Protein AF-A0A496R1T0-F1 (afdb_monomer)

Foldseek 3Di:
DPPDDDPVVCVPDDDQDDPSDDLVNLLVVLLVQLCVQQDDDPPGDHDDLVVSVVCCQAPVVVRDGVCRSSNDPSSVVCVVCSVVVNVVSVVPDDD

Mean predicted aligned error: 6.11 Å

Structure (mmCIF, N/CA/C/O backbone):
data_AF-A0A496R1T0-F1
#
_entry.id   AF-A0A496R1T0-F1
#
loop_
_atom_site.group_PDB
_atom_site.id
_atom_site.type_symbol
_atom_site.label_atom_id
_atom_site.label_alt_id
_atom_site.label_comp_id
_atom_site.label_asym_id
_atom_site.label_entity_id
_atom_site.label_seq_id
_atom_site.pdbx_PDB_ins_code
_atom_site.Cartn_x
_atom_site.Cartn_y
_atom_site.Cartn_z
_atom_site.occupancy
_atom_site.B_iso_or_equiv
_atom_site.auth_seq_id
_atom_site.auth_comp_id
_atom_site.auth_asym_id
_atom_site.auth_atom_id
_atom_site.pdbx_PDB_model_num
ATOM 1 N N . MET A 1 1 ? 9.129 -22.049 -17.744 1.00 48.41 1 MET A N 1
ATOM 2 C CA . MET A 1 1 ? 9.728 -22.763 -16.593 1.00 48.41 1 MET A CA 1
ATOM 3 C C . MET A 1 1 ? 11.148 -22.242 -16.414 1.00 48.41 1 MET A C 1
ATOM 5 O O . MET A 1 1 ? 11.964 -22.461 -17.303 1.00 48.41 1 MET A O 1
ATOM 9 N N . ILE A 1 2 ? 11.433 -21.485 -15.351 1.00 57.16 2 ILE A N 1
ATOM 10 C CA . ILE A 1 2 ? 12.791 -20.988 -15.085 1.00 57.16 2 ILE A CA 1
ATOM 11 C C . ILE A 1 2 ? 13.642 -22.202 -14.701 1.00 57.16 2 ILE A C 1
ATOM 13 O O . ILE A 1 2 ? 13.462 -22.779 -13.631 1.00 57.16 2 ILE A O 1
ATOM 17 N N . ARG A 1 3 ? 14.525 -22.648 -15.599 1.00 59.62 3 ARG A N 1
ATOM 18 C CA . ARG A 1 3 ? 15.502 -23.701 -15.299 1.00 59.62 3 ARG A CA 1
ATOM 19 C C . ARG A 1 3 ? 16.644 -23.073 -14.511 1.00 59.62 3 ARG A C 1
ATOM 21 O O . ARG A 1 3 ? 17.698 -22.815 -15.070 1.00 59.62 3 ARG A O 1
ATOM 28 N N . SER A 1 4 ? 16.418 -22.796 -13.233 1.00 63.50 4 SER A N 1
ATOM 29 C CA . SER A 1 4 ? 17.517 -22.423 -12.354 1.00 63.50 4 SER A CA 1
ATOM 30 C C . SER A 1 4 ? 18.300 -23.679 -11.991 1.00 63.50 4 SER A C 1
ATOM 32 O O . SER A 1 4 ? 17.750 -24.590 -11.367 1.00 63.50 4 SER A O 1
ATOM 34 N N . ARG A 1 5 ? 19.557 -23.757 -12.431 1.00 66.75 5 ARG A N 1
ATOM 35 C CA . ARG A 1 5 ? 20.452 -24.854 -12.040 1.00 66.75 5 ARG A CA 1
ATOM 36 C C . ARG A 1 5 ? 21.803 -24.372 -11.514 1.00 66.75 5 ARG A C 1
ATOM 38 O O . ARG A 1 5 ? 22.429 -25.162 -10.820 1.00 66.75 5 ARG A O 1
ATOM 45 N N . ASN A 1 6 ? 22.208 -23.113 -11.733 1.00 78.69 6 ASN A N 1
ATOM 46 C CA . ASN A 1 6 ? 23.500 -22.598 -11.264 1.00 78.69 6 ASN A CA 1
ATOM 47 C C . ASN A 1 6 ? 23.413 -21.203 -10.610 1.00 78.69 6 ASN A C 1
ATOM 49 O O . ASN A 1 6 ? 22.521 -20.405 -10.897 1.00 78.69 6 ASN A O 1
ATOM 53 N N . LYS A 1 7 ? 24.367 -20.891 -9.719 1.00 77.00 7 LYS A N 1
ATOM 54 C CA . LYS A 1 7 ? 24.437 -19.613 -8.979 1.00 77.00 7 LYS A CA 1
ATOM 55 C C . LYS A 1 7 ? 24.607 -18.409 -9.915 1.00 77.00 7 LYS A C 1
ATOM 57 O O . LYS A 1 7 ? 24.079 -17.336 -9.627 1.00 77.00 7 LYS A O 1
ATOM 62 N N . GLU A 1 8 ? 25.301 -18.581 -11.040 1.00 81.94 8 GLU A N 1
ATOM 63 C CA . GLU A 1 8 ? 25.523 -17.521 -12.029 1.00 81.94 8 GLU A CA 1
ATOM 64 C C . GLU A 1 8 ? 24.227 -17.066 -12.720 1.00 81.94 8 GLU A C 1
ATOM 66 O O . GLU A 1 8 ? 24.153 -15.922 -13.172 1.00 81.94 8 GLU A O 1
ATOM 71 N N . ASP A 1 9 ? 23.191 -17.914 -12.759 1.00 80.50 9 ASP A N 1
ATOM 72 C CA . ASP A 1 9 ? 21.887 -17.576 -13.348 1.00 80.50 9 ASP A CA 1
ATOM 73 C C . ASP A 1 9 ? 21.207 -16.442 -12.565 1.00 80.50 9 ASP A C 1
ATOM 75 O O . ASP A 1 9 ? 20.570 -15.561 -13.144 1.00 80.50 9 ASP A O 1
ATOM 79 N N . TYR A 1 10 ? 21.396 -16.426 -11.243 1.00 80.81 10 TYR A N 1
ATOM 80 C CA . TYR A 1 10 ? 20.844 -15.408 -10.351 1.00 80.81 10 TYR A CA 1
ATOM 81 C C . TYR A 1 10 ? 21.668 -14.121 -10.329 1.00 80.81 10 TYR A C 1
ATOM 83 O O . TYR A 1 10 ? 21.118 -13.057 -10.061 1.00 80.81 10 TYR A O 1
ATOM 91 N N . ALA A 1 11 ? 22.967 -14.189 -10.643 1.00 83.12 11 ALA A N 1
ATOM 92 C CA . ALA A 1 11 ? 23.862 -13.027 -10.625 1.00 83.12 11 ALA A CA 1
ATOM 93 C C . ALA A 1 11 ? 23.472 -11.942 -11.648 1.00 83.12 11 ALA A C 1
ATOM 95 O O . ALA A 1 11 ? 23.901 -10.798 -11.533 1.00 83.12 11 ALA A O 1
ATOM 96 N N . LYS A 1 12 ? 22.656 -12.301 -12.646 1.00 82.88 12 LYS A N 1
ATOM 97 C CA . LYS A 1 12 ? 22.147 -11.391 -13.683 1.00 82.88 12 LYS A CA 1
ATOM 98 C C . LYS A 1 12 ? 20.786 -10.783 -13.339 1.00 82.88 12 LYS A C 1
ATOM 100 O O . LYS A 1 12 ? 20.329 -9.893 -14.054 1.00 82.88 12 LYS A O 1
ATOM 105 N N . LEU A 1 13 ? 20.119 -11.269 -12.290 1.00 88.25 13 LEU A N 1
ATOM 106 C CA . LEU A 1 13 ? 18.827 -10.739 -11.873 1.00 88.25 13 LEU A CA 1
ATOM 107 C C . LEU A 1 13 ? 19.022 -9.402 -11.162 1.00 88.25 13 LEU A C 1
ATOM 109 O O . LEU A 1 13 ? 19.909 -9.237 -10.327 1.00 88.25 13 LEU A O 1
ATOM 113 N N . ARG A 1 14 ? 18.141 -8.455 -11.469 1.00 92.88 14 ARG A N 1
ATOM 114 C CA . ARG A 1 14 ? 18.021 -7.189 -10.752 1.00 92.88 14 ARG A CA 1
ATOM 115 C C . ARG A 1 14 ? 16.552 -6.908 -10.454 1.00 92.88 14 ARG A C 1
ATOM 117 O O . ARG A 1 14 ? 15.693 -7.403 -11.184 1.00 92.88 14 ARG A O 1
ATOM 124 N N . PRO A 1 15 ? 16.249 -6.090 -9.435 1.00 89.19 15 PRO A N 1
ATOM 125 C CA . PRO A 1 15 ? 14.896 -5.606 -9.226 1.00 89.19 15 PRO A CA 1
ATOM 126 C C . PRO A 1 15 ? 14.394 -4.853 -10.462 1.00 89.19 15 PRO A C 1
ATOM 128 O O . PRO A 1 15 ? 15.125 -4.037 -11.041 1.00 89.19 15 PRO A O 1
ATOM 131 N N . LEU A 1 16 ? 13.149 -5.133 -10.838 1.00 91.81 16 LEU A N 1
ATOM 132 C CA . LEU A 1 16 ? 12.399 -4.326 -11.796 1.00 91.81 16 LEU A CA 1
ATOM 133 C C . LEU A 1 16 ? 12.070 -2.976 -11.151 1.00 91.81 16 LEU A C 1
ATOM 135 O O . LEU A 1 16 ? 11.928 -2.887 -9.926 1.00 91.81 16 LEU A O 1
ATOM 139 N N . LYS A 1 17 ? 11.995 -1.917 -11.958 1.00 90.25 17 LYS A N 1
ATOM 140 C CA . LYS A 1 17 ? 11.709 -0.561 -11.480 1.00 90.25 17 LYS A CA 1
ATOM 141 C C . LYS A 1 17 ? 10.774 0.165 -12.437 1.00 90.25 17 LYS A C 1
ATOM 143 O O . LYS A 1 17 ? 10.899 0.005 -13.646 1.00 90.25 17 LYS A O 1
ATOM 148 N N . GLY A 1 18 ? 9.899 1.004 -11.880 1.00 87.31 18 GLY A N 1
ATOM 149 C CA . GLY A 1 18 ? 8.959 1.812 -12.660 1.00 87.31 18 GLY A CA 1
ATOM 150 C C . GLY A 1 18 ? 8.170 0.945 -13.638 1.00 87.31 18 GLY A C 1
ATOM 151 O O . GLY A 1 18 ? 7.651 -0.099 -13.249 1.00 87.31 18 GLY A O 1
ATOM 152 N N . ASP A 1 19 ? 8.186 1.338 -14.907 1.00 89.12 19 ASP A N 1
ATOM 153 C CA . ASP A 1 19 ? 7.423 0.703 -15.990 1.00 89.12 19 ASP A CA 1
ATOM 154 C C . ASP A 1 19 ? 7.890 -0.720 -16.343 1.00 89.12 19 ASP A C 1
ATOM 156 O O . ASP A 1 19 ? 7.231 -1.425 -17.102 1.00 89.12 19 ASP A O 1
ATOM 160 N N . GLU A 1 20 ? 9.022 -1.180 -15.797 1.00 94.38 20 GLU A N 1
ATOM 161 C CA . GLU A 1 20 ? 9.437 -2.578 -15.938 1.00 94.38 20 GLU A CA 1
ATOM 162 C C . GLU A 1 20 ? 8.607 -3.527 -15.069 1.00 94.38 20 GLU A C 1
ATOM 164 O O . GLU A 1 20 ? 8.633 -4.738 -15.289 1.00 94.38 20 GLU A O 1
ATOM 169 N N . ILE A 1 21 ? 7.921 -3.001 -14.050 1.00 94.31 21 ILE A N 1
ATOM 170 C CA . ILE A 1 21 ? 7.060 -3.779 -13.165 1.00 94.31 21 ILE A CA 1
ATOM 171 C C . ILE A 1 21 ? 5.703 -3.948 -13.863 1.00 94.31 21 ILE A C 1
ATOM 173 O O . ILE A 1 21 ? 5.040 -2.948 -14.133 1.00 94.31 21 ILE A O 1
ATOM 177 N N . PRO A 1 22 ? 5.249 -5.187 -14.134 1.00 95.62 22 PRO A N 1
ATOM 178 C CA . PRO A 1 22 ? 3.936 -5.413 -14.728 1.00 95.62 22 PRO A CA 1
ATOM 179 C C . PRO A 1 22 ? 2.816 -4.829 -13.861 1.00 95.62 22 PRO A C 1
ATOM 181 O O . PRO A 1 22 ? 2.864 -4.920 -12.630 1.00 95.62 22 PRO A O 1
ATOM 184 N N . VAL A 1 23 ? 1.783 -4.274 -14.495 1.00 96.31 23 VAL A N 1
ATOM 185 C CA . VAL A 1 23 ? 0.660 -3.631 -13.792 1.00 96.31 23 VAL A CA 1
ATOM 186 C C . VAL A 1 23 ? -0.050 -4.592 -12.835 1.00 96.31 23 VAL A C 1
ATOM 188 O O . VAL A 1 23 ? -0.455 -4.206 -11.741 1.00 96.31 23 VAL A O 1
ATOM 191 N N . GLU A 1 24 ? -0.125 -5.873 -13.187 1.00 97.12 24 GLU A N 1
ATOM 192 C CA . GLU A 1 24 ? -0.714 -6.926 -12.364 1.00 97.12 24 GLU A CA 1
ATOM 193 C C . GLU A 1 24 ? 0.060 -7.110 -11.057 1.00 97.12 24 GLU A C 1
ATOM 195 O O . GLU A 1 24 ? -0.543 -7.284 -9.999 1.00 97.12 24 GLU A O 1
ATOM 200 N N . ALA A 1 25 ? 1.394 -7.018 -11.105 1.00 96.38 25 ALA A N 1
ATOM 201 C CA . ALA A 1 25 ? 2.233 -7.119 -9.915 1.00 96.38 25 ALA A CA 1
ATOM 202 C C . ALA A 1 25 ? 2.024 -5.921 -8.979 1.00 96.38 25 ALA A C 1
ATOM 204 O O . ALA A 1 25 ? 2.025 -6.087 -7.759 1.00 96.38 25 ALA A O 1
ATOM 205 N N . ILE A 1 26 ? 1.791 -4.730 -9.538 1.00 97.00 26 ILE A N 1
ATOM 206 C CA . ILE A 1 26 ? 1.479 -3.527 -8.763 1.00 97.00 26 ILE A CA 1
ATOM 207 C C . ILE A 1 26 ? 0.108 -3.655 -8.086 1.00 97.00 26 ILE A C 1
ATOM 209 O O . ILE A 1 26 ? -0.007 -3.399 -6.887 1.00 97.00 26 ILE A O 1
ATOM 213 N N . ILE A 1 27 ? -0.919 -4.091 -8.826 1.00 97.75 27 ILE A N 1
ATOM 214 C CA . ILE A 1 27 ? -2.276 -4.300 -8.297 1.00 97.75 27 ILE A CA 1
ATOM 215 C C . ILE A 1 27 ? -2.257 -5.314 -7.148 1.00 97.75 27 ILE A C 1
ATOM 217 O O . ILE A 1 27 ? -2.796 -5.042 -6.074 1.00 97.75 27 ILE A O 1
ATOM 221 N N . VAL A 1 28 ? -1.607 -6.464 -7.352 1.00 97.88 28 VAL A N 1
ATOM 222 C CA . VAL A 1 28 ? -1.487 -7.503 -6.320 1.00 97.88 28 VAL A CA 1
ATOM 223 C C . VAL A 1 28 ? -0.701 -6.985 -5.117 1.00 97.88 28 VAL A C 1
ATOM 225 O O . VAL A 1 28 ? -1.120 -7.207 -3.986 1.00 97.88 28 VAL A O 1
ATOM 228 N N . GLY A 1 29 ? 0.393 -6.250 -5.338 1.00 96.62 29 GLY A N 1
ATOM 229 C CA . GLY A 1 29 ? 1.184 -5.662 -4.256 1.00 96.62 29 GLY A CA 1
ATOM 230 C C . GLY A 1 29 ? 0.398 -4.660 -3.405 1.00 96.62 29 GLY A C 1
ATOM 231 O O . GLY A 1 29 ? 0.551 -4.638 -2.183 1.00 96.62 29 GLY A O 1
ATOM 232 N N . LEU A 1 30 ? -0.474 -3.856 -4.022 1.00 97.50 30 LEU A N 1
ATOM 233 C CA . LEU A 1 30 ? -1.375 -2.959 -3.296 1.00 97.50 30 LEU A CA 1
ATOM 234 C C . LEU A 1 30 ? -2.369 -3.753 -2.444 1.00 97.50 30 LEU A C 1
ATOM 236 O O . LEU A 1 30 ? -2.515 -3.467 -1.254 1.00 97.50 30 LEU A O 1
ATOM 240 N N . ALA A 1 31 ? -3.035 -4.744 -3.043 1.00 96.94 31 ALA A N 1
ATOM 241 C CA . ALA A 1 31 ? -4.024 -5.568 -2.355 1.00 96.94 31 ALA A CA 1
ATOM 242 C C . ALA A 1 31 ? -3.412 -6.322 -1.162 1.00 96.94 31 ALA A C 1
ATOM 244 O O . ALA A 1 31 ? -3.962 -6.265 -0.064 1.00 96.94 31 ALA A O 1
ATOM 245 N N . ASP A 1 32 ? -2.241 -6.938 -1.350 1.00 96.00 32 ASP A N 1
ATOM 246 C CA . ASP A 1 32 ? -1.500 -7.640 -0.295 1.00 96.00 32 ASP A CA 1
ATOM 247 C C . ASP A 1 32 ? -1.116 -6.696 0.854 1.00 96.00 32 ASP A C 1
ATOM 249 O O . ASP A 1 32 ? -1.344 -7.005 2.025 1.00 96.00 32 ASP A O 1
ATOM 253 N N . LYS A 1 33 ? -0.611 -5.491 0.539 1.00 95.38 33 LYS A N 1
ATOM 254 C CA . LYS A 1 33 ? -0.254 -4.505 1.570 1.00 95.38 33 LYS A CA 1
ATOM 255 C C . LYS A 1 33 ? -1.483 -4.026 2.346 1.00 95.38 33 LYS A C 1
ATOM 257 O O . LYS A 1 33 ? -1.395 -3.870 3.562 1.00 95.38 33 LYS A O 1
ATOM 262 N N . TYR A 1 34 ? -2.616 -3.799 1.681 1.00 95.94 34 TYR A N 1
ATOM 263 C CA . TYR A 1 34 ? -3.864 -3.430 2.354 1.00 95.94 34 TYR A CA 1
ATOM 264 C C . TYR A 1 34 ? -4.351 -4.547 3.287 1.00 95.94 34 TYR A C 1
ATOM 266 O O . TYR A 1 34 ? -4.624 -4.293 4.460 1.00 95.94 34 TYR A O 1
ATOM 274 N N . ASP A 1 35 ? -4.406 -5.784 2.795 1.00 93.88 35 ASP A N 1
ATOM 275 C CA . ASP A 1 35 ? -4.856 -6.944 3.567 1.00 93.88 35 ASP A CA 1
ATOM 276 C C . ASP A 1 35 ? -3.969 -7.183 4.800 1.00 93.88 35 ASP A C 1
ATOM 278 O O . ASP A 1 35 ? -4.452 -7.314 5.925 1.00 93.88 35 ASP A O 1
ATOM 282 N N . ALA A 1 36 ? -2.649 -7.082 4.620 1.00 92.81 36 ALA A N 1
ATOM 283 C CA . ALA A 1 36 ? -1.663 -7.168 5.691 1.00 92.81 36 ALA A CA 1
ATOM 284 C C . ALA A 1 36 ? -1.842 -6.122 6.805 1.00 92.81 36 ALA A C 1
ATOM 286 O O . ALA A 1 36 ? -1.406 -6.358 7.935 1.00 92.81 36 ALA A O 1
ATOM 287 N N . LEU A 1 37 ? -2.419 -4.958 6.489 1.00 93.38 37 LEU A N 1
ATOM 288 C CA . LEU A 1 37 ? -2.716 -3.898 7.454 1.00 93.38 37 LEU A CA 1
ATOM 289 C C . LEU A 1 37 ? -4.056 -4.126 8.159 1.00 93.38 37 LEU A C 1
ATOM 291 O O . LEU A 1 37 ? -4.177 -3.807 9.342 1.00 93.38 37 LEU A O 1
ATOM 295 N N . ARG A 1 38 ? -5.052 -4.653 7.443 1.00 93.81 38 ARG A N 1
ATOM 296 C CA . ARG A 1 38 ? -6.406 -4.855 7.966 1.00 93.81 38 ARG A CA 1
ATOM 297 C C . ARG A 1 38 ? -6.560 -6.150 8.754 1.00 93.81 38 ARG A C 1
ATOM 299 O O . ARG A 1 38 ? -7.377 -6.186 9.661 1.00 93.81 38 ARG A O 1
ATOM 306 N N . ASN A 1 39 ? -5.789 -7.192 8.469 1.00 89.50 39 ASN A N 1
ATOM 307 C CA . ASN A 1 39 ? -5.887 -8.457 9.194 1.00 89.50 39 ASN A CA 1
ATOM 308 C C . ASN A 1 39 ? -5.002 -8.486 10.442 1.00 89.50 39 ASN A C 1
ATOM 310 O O . ASN A 1 39 ? -3.811 -8.165 10.396 1.00 89.50 39 ASN A O 1
ATOM 314 N N . ALA A 1 40 ? -5.584 -8.925 11.562 1.00 82.06 40 ALA A N 1
ATOM 315 C CA . ALA A 1 40 ? -4.834 -9.174 12.782 1.00 82.06 40 ALA A CA 1
ATOM 316 C C . ALA A 1 40 ? -3.816 -10.300 12.556 1.00 82.06 40 ALA A C 1
ATOM 318 O O . ALA A 1 40 ? -4.099 -11.334 11.950 1.00 82.06 40 ALA A O 1
ATOM 319 N N . ARG A 1 41 ? -2.610 -10.106 13.081 1.00 80.38 41 ARG A N 1
ATOM 320 C CA . ARG A 1 41 ? -1.563 -11.130 13.138 1.00 80.38 41 ARG A CA 1
ATOM 321 C C . ARG A 1 41 ? -1.274 -11.425 14.600 1.00 80.38 41 ARG A C 1
ATOM 323 O O . ARG A 1 41 ? -1.535 -10.594 15.463 1.00 80.38 41 ARG A O 1
ATOM 330 N N . HIS A 1 42 ? -0.658 -12.570 14.881 1.0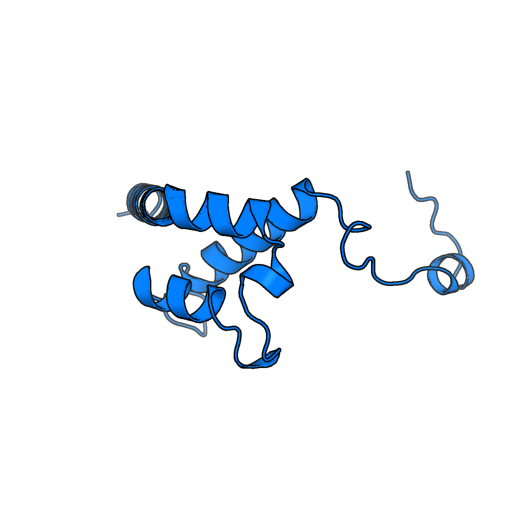0 76.00 42 HIS A N 1
ATOM 331 C CA . HIS A 1 42 ? -0.377 -13.023 16.251 1.00 76.00 42 HIS A CA 1
ATOM 332 C C . HIS A 1 42 ? 0.314 -11.968 17.148 1.00 76.00 42 HIS A C 1
ATOM 334 O O . H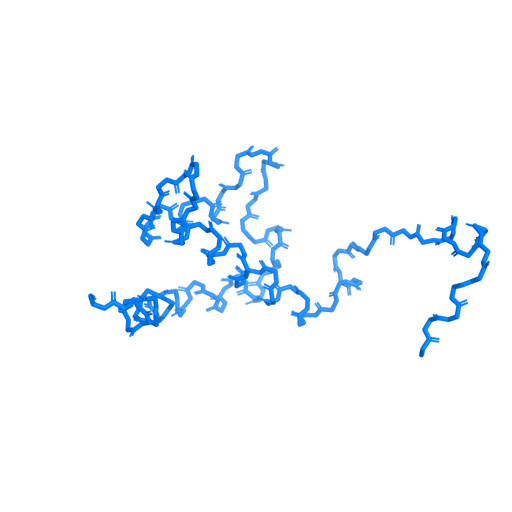IS A 1 42 ? 0.165 -11.989 18.363 1.00 76.00 42 HIS A O 1
ATOM 340 N N . TYR A 1 43 ? 1.045 -11.028 16.543 1.00 73.81 43 TYR A N 1
ATOM 341 C CA . TYR A 1 43 ? 1.823 -9.980 17.205 1.00 73.81 43 TYR A CA 1
ATOM 342 C C . TYR A 1 43 ? 1.378 -8.548 16.858 1.00 73.81 43 TYR A C 1
ATOM 344 O O . TYR A 1 43 ? 2.042 -7.595 17.264 1.00 73.81 43 TYR A O 1
ATOM 352 N N . LYS A 1 44 ? 0.306 -8.362 16.073 1.00 72.06 44 LYS A N 1
ATOM 353 C CA . LYS A 1 44 ? -0.124 -7.032 15.624 1.00 72.06 44 LYS A CA 1
ATOM 354 C C . LYS A 1 44 ? -1.649 -6.953 15.513 1.00 72.06 44 LYS A C 1
ATOM 356 O O . LYS A 1 44 ? -2.218 -7.727 14.740 1.00 72.06 44 LYS A O 1
ATOM 361 N N . PRO A 1 45 ? -2.300 -6.025 16.237 1.00 80.81 45 PRO A N 1
ATOM 362 C CA . PRO A 1 45 ? -3.724 -5.798 16.065 1.00 80.81 45 PRO A CA 1
ATOM 363 C C . PRO A 1 45 ? -4.008 -5.287 14.651 1.00 80.81 45 PRO A C 1
ATOM 365 O O . PRO A 1 45 ? -3.179 -4.619 14.028 1.00 80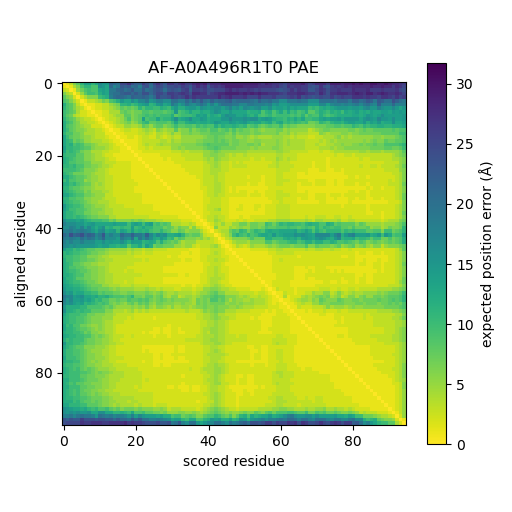.81 45 PRO A O 1
ATOM 368 N N . GLU A 1 46 ? -5.193 -5.617 14.163 1.00 88.00 46 GLU A N 1
ATOM 369 C CA . GLU A 1 46 ? -5.766 -5.061 12.943 1.00 88.00 46 GLU A CA 1
ATOM 370 C C . GLU A 1 46 ? -5.836 -3.531 12.984 1.00 88.00 46 GLU A C 1
ATOM 372 O O . GLU A 1 46 ? -6.133 -2.926 14.018 1.00 88.00 46 GLU A O 1
ATOM 377 N N . PHE A 1 47 ? -5.582 -2.895 11.842 1.00 94.00 47 PHE A N 1
ATOM 378 C CA . PHE A 1 47 ? -5.852 -1.474 11.676 1.00 94.00 47 PHE A CA 1
ATOM 379 C C . PHE A 1 47 ? -7.262 -1.224 11.140 1.00 94.00 47 PHE A C 1
ATOM 381 O O . PHE A 1 47 ? -7.830 -2.034 10.401 1.00 94.00 47 PHE A O 1
ATOM 388 N N . SER A 1 48 ? -7.803 -0.049 11.475 1.00 95.38 48 SER A N 1
ATOM 389 C CA . SER A 1 48 ? -9.019 0.454 10.838 1.00 95.38 48 SER A CA 1
ATOM 390 C C . SER A 1 48 ? -8.782 0.731 9.351 1.00 95.38 48 SER A C 1
ATOM 392 O O . SER A 1 48 ? -7.638 0.833 8.891 1.00 95.38 48 SER A O 1
ATOM 394 N N . HIS A 1 49 ? -9.872 0.883 8.599 1.00 96.56 49 HIS A N 1
ATOM 395 C CA . HIS A 1 49 ? -9.806 1.266 7.194 1.00 96.56 49 HIS A CA 1
ATOM 396 C C . HIS A 1 49 ? -9.008 2.555 6.997 1.00 96.56 49 HIS A C 1
ATOM 398 O O . HIS A 1 49 ? -8.062 2.596 6.214 1.00 96.56 49 HIS A O 1
ATOM 404 N N . GLU A 1 50 ? -9.351 3.579 7.770 1.00 97.19 50 GLU A N 1
ATOM 405 C CA . GLU A 1 50 ? -8.763 4.913 7.718 1.00 97.19 50 GLU A CA 1
ATOM 406 C C . GLU A 1 50 ? -7.269 4.836 8.010 1.00 97.19 50 GLU A C 1
ATOM 408 O O . GLU A 1 50 ? -6.461 5.399 7.271 1.00 97.19 50 GLU A O 1
ATOM 413 N N . LYS A 1 51 ? -6.884 4.058 9.029 1.00 95.62 51 LYS A N 1
ATOM 414 C CA . LYS A 1 51 ? -5.475 3.913 9.375 1.00 95.62 51 LYS A CA 1
ATOM 415 C C . LYS A 1 51 ? -4.686 3.175 8.294 1.00 95.62 51 LYS A C 1
ATOM 417 O O . LYS A 1 51 ? -3.549 3.547 8.008 1.00 95.62 51 LYS A O 1
ATOM 422 N N . ALA A 1 52 ? -5.276 2.160 7.663 1.00 96.06 52 ALA A N 1
ATOM 423 C CA . ALA A 1 52 ? -4.653 1.490 6.526 1.00 96.06 52 ALA A CA 1
ATOM 424 C C . ALA A 1 52 ? -4.477 2.446 5.332 1.00 96.06 52 ALA A C 1
ATOM 426 O O . ALA A 1 52 ? -3.415 2.449 4.710 1.00 96.06 52 ALA A O 1
ATOM 427 N N . LEU A 1 53 ? -5.468 3.300 5.044 1.00 97.12 53 LEU A N 1
ATOM 428 C CA . LEU A 1 53 ? -5.369 4.312 3.988 1.00 97.12 53 LEU A CA 1
ATOM 429 C C . LEU A 1 53 ? -4.286 5.356 4.266 1.00 97.12 53 LEU A C 1
ATOM 431 O O . LEU A 1 53 ? -3.560 5.720 3.343 1.00 97.12 53 LEU A O 1
ATOM 435 N N . GLU A 1 54 ? -4.146 5.818 5.510 1.00 96.62 54 GLU A N 1
ATOM 436 C CA . GLU A 1 54 ? -3.058 6.722 5.904 1.00 96.62 54 GLU A CA 1
ATOM 437 C C . GLU A 1 54 ? -1.686 6.108 5.605 1.00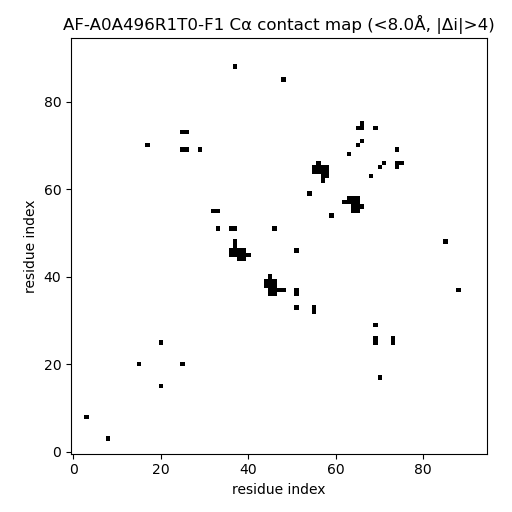 96.62 54 GLU A C 1
ATOM 439 O O . GLU A 1 54 ? -0.865 6.739 4.942 1.00 96.62 54 GLU A O 1
ATOM 444 N N . ILE A 1 55 ? -1.471 4.860 6.034 1.00 94.94 55 ILE A N 1
ATOM 445 C CA . ILE A 1 55 ? -0.204 4.136 5.843 1.00 94.94 55 ILE A CA 1
ATOM 446 C C . ILE A 1 55 ? 0.071 3.865 4.357 1.00 94.94 55 ILE A C 1
ATOM 448 O O . ILE A 1 55 ? 1.215 3.905 3.912 1.00 94.94 55 ILE A O 1
ATOM 452 N N . LEU A 1 56 ? -0.961 3.568 3.563 1.00 96.38 56 LEU A N 1
ATOM 453 C CA . LEU A 1 56 ? -0.794 3.371 2.121 1.00 96.38 56 LEU A CA 1
ATOM 454 C C . LEU A 1 56 ? -0.510 4.680 1.387 1.00 96.38 56 LEU A C 1
ATOM 456 O O . LEU A 1 56 ? 0.231 4.675 0.408 1.00 96.38 56 LEU A O 1
ATOM 460 N N . LYS A 1 57 ? -1.094 5.791 1.846 1.00 96.94 57 LYS A N 1
ATOM 461 C CA . LYS A 1 57 ? -0.876 7.114 1.261 1.00 96.94 57 LYS A CA 1
ATOM 462 C C . LYS A 1 57 ? 0.534 7.621 1.535 1.00 96.94 57 LYS A C 1
ATOM 464 O O . LYS A 1 57 ? 1.120 8.218 0.635 1.00 96.94 57 LYS A O 1
ATOM 469 N N . GLN A 1 58 ? 1.047 7.387 2.739 1.00 95.75 58 GLN A N 1
ATOM 470 C CA . GLN A 1 58 ? 2.387 7.775 3.151 1.00 95.75 58 GLN A CA 1
ATOM 471 C C . GLN A 1 58 ? 3.058 6.617 3.888 1.00 95.75 58 GLN A C 1
ATOM 473 O O . GLN A 1 58 ? 2.694 6.280 5.013 1.00 95.75 58 GLN A O 1
ATOM 478 N N . ASP A 1 59 ? 4.060 6.021 3.249 1.00 90.50 59 ASP A N 1
ATOM 479 C CA . ASP A 1 59 ? 4.810 4.915 3.826 1.00 90.50 59 ASP A CA 1
ATOM 480 C C . ASP A 1 59 ? 6.031 5.445 4.585 1.00 90.50 59 ASP A C 1
ATOM 482 O O . ASP A 1 59 ? 7.097 5.643 4.001 1.00 90.50 59 ASP A O 1
ATOM 486 N N . ASP A 1 60 ? 5.882 5.662 5.894 1.00 84.06 60 ASP A N 1
ATOM 487 C CA . ASP A 1 60 ? 6.935 6.233 6.751 1.00 84.06 60 ASP A CA 1
ATOM 488 C C . ASP A 1 60 ? 8.315 5.560 6.593 1.00 84.06 60 ASP A C 1
ATOM 490 O O . ASP A 1 60 ? 9.307 6.284 6.489 1.00 84.06 60 ASP A O 1
ATOM 494 N N . PRO A 1 61 ? 8.441 4.213 6.518 1.00 87.00 61 PRO A N 1
ATOM 495 C CA . PRO A 1 61 ? 9.752 3.572 6.402 1.00 87.00 61 PRO A CA 1
ATOM 496 C C . PRO A 1 61 ? 10.472 3.849 5.080 1.00 87.00 61 PRO A C 1
ATOM 498 O O . PRO A 1 61 ? 11.700 3.919 5.063 1.00 87.00 61 PRO A O 1
ATOM 501 N N . SER A 1 62 ? 9.740 3.968 3.967 1.00 86.56 62 SER A N 1
ATOM 502 C CA . SER A 1 62 ? 10.344 4.251 2.659 1.00 86.56 62 SER A CA 1
ATOM 503 C C . SER A 1 62 ? 10.382 5.741 2.322 1.00 86.56 62 SER A C 1
ATOM 505 O O . SER A 1 62 ? 11.105 6.128 1.403 1.00 86.56 62 SER A O 1
ATOM 507 N N . GLY A 1 63 ? 9.612 6.566 3.038 1.00 92.62 63 GLY A N 1
ATOM 508 C CA . GLY A 1 63 ? 9.416 7.988 2.759 1.00 92.62 63 GLY A CA 1
ATOM 509 C C . GLY A 1 63 ? 8.600 8.267 1.494 1.00 92.62 63 GL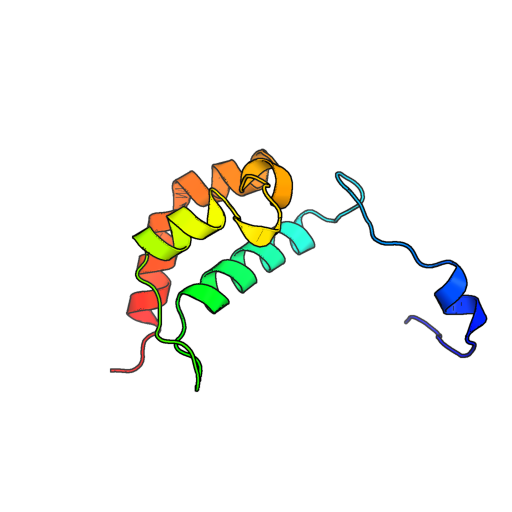Y A C 1
ATOM 510 O O . GLY A 1 63 ? 8.432 9.430 1.132 1.00 92.62 63 GLY A O 1
ATOM 511 N N . LYS A 1 64 ? 8.102 7.225 0.820 1.00 93.69 64 LYS A N 1
ATOM 512 C CA . LYS A 1 64 ? 7.387 7.339 -0.450 1.00 93.69 64 LYS A CA 1
ATOM 513 C C . LYS A 1 64 ? 5.888 7.465 -0.239 1.00 93.69 64 LYS A C 1
ATOM 515 O O . LYS A 1 64 ? 5.304 6.874 0.673 1.00 93.69 64 LYS A O 1
ATOM 520 N N . THR A 1 65 ? 5.263 8.192 -1.147 1.00 97.00 65 THR A N 1
ATOM 521 C CA . THR A 1 65 ? 3.812 8.258 -1.270 1.00 97.00 65 THR A CA 1
ATOM 522 C C . THR A 1 65 ? 3.254 6.987 -1.915 1.00 97.00 65 THR A C 1
ATOM 524 O O . THR A 1 65 ? 3.955 6.265 -2.631 1.00 97.00 65 THR A O 1
ATOM 527 N N . GLY A 1 66 ? 1.961 6.729 -1.715 1.00 95.50 66 GLY A N 1
ATOM 528 C CA . GLY A 1 66 ? 1.261 5.637 -2.397 1.00 95.50 66 GLY A CA 1
ATOM 529 C C . GLY A 1 66 ? 1.361 5.735 -3.923 1.00 95.50 66 GLY A C 1
ATOM 530 O O . GLY A 1 66 ? 1.563 4.726 -4.592 1.00 95.50 66 GLY A O 1
ATOM 531 N N . GLU A 1 67 ? 1.320 6.948 -4.476 1.00 96.38 67 GLU A N 1
ATOM 532 C CA . GLU A 1 67 ? 1.473 7.184 -5.916 1.00 96.38 67 GLU A CA 1
ATOM 533 C C . GLU A 1 67 ? 2.866 6.790 -6.434 1.00 96.38 67 GLU A C 1
ATOM 535 O O . GLU A 1 67 ? 2.976 6.181 -7.493 1.00 96.38 67 GLU A O 1
ATOM 540 N N . GLU A 1 68 ? 3.934 7.051 -5.678 1.00 94.88 68 GLU A N 1
ATOM 541 C CA . GLU A 1 68 ? 5.299 6.655 -6.060 1.00 94.88 68 GLU A CA 1
ATOM 542 C C . GLU A 1 68 ? 5.552 5.146 -5.937 1.00 94.88 68 GLU A C 1
ATOM 544 O O . GLU A 1 68 ? 6.443 4.609 -6.598 1.00 94.88 68 GLU A O 1
ATOM 549 N N . ILE A 1 69 ? 4.810 4.459 -5.063 1.00 94.19 69 ILE A N 1
ATOM 550 C CA . ILE A 1 69 ? 4.935 3.010 -4.856 1.00 94.19 69 ILE A CA 1
ATOM 551 C C . ILE A 1 69 ? 4.100 2.243 -5.884 1.00 94.19 69 ILE A C 1
A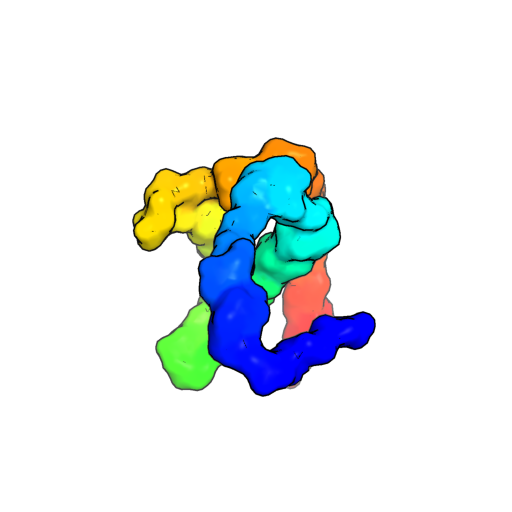TOM 553 O O . ILE A 1 69 ? 4.586 1.271 -6.460 1.00 94.19 69 ILE A O 1
ATOM 557 N N . PHE A 1 70 ? 2.852 2.665 -6.098 1.00 95.75 70 PHE A N 1
ATOM 558 C CA . PHE A 1 70 ? 1.866 1.943 -6.905 1.00 95.75 70 PHE A CA 1
ATOM 559 C C . PHE A 1 70 ? 1.633 2.564 -8.286 1.00 95.75 70 PHE A C 1
ATOM 561 O O . PHE A 1 70 ? 0.841 2.054 -9.070 1.00 95.75 70 PHE A O 1
ATOM 568 N N . GLY A 1 71 ? 2.301 3.667 -8.607 1.00 95.12 71 GLY A N 1
ATOM 569 C CA . GLY A 1 71 ? 2.081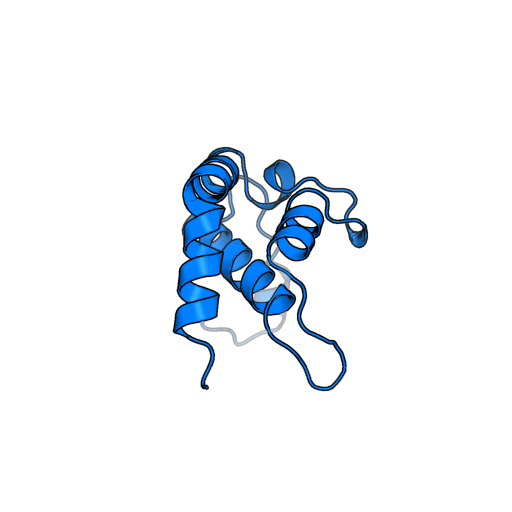 4.395 -9.848 1.00 95.12 71 GLY A CA 1
ATOM 570 C C . GLY A 1 71 ? 0.752 5.171 -9.872 1.00 95.12 71 GLY A C 1
ATOM 571 O O . GLY A 1 71 ? -0.194 4.861 -9.139 1.00 95.12 71 GLY A O 1
ATOM 572 N N . PRO A 1 72 ? 0.647 6.186 -10.746 1.00 95.12 72 PRO A N 1
ATOM 573 C CA . PRO A 1 72 ? -0.469 7.135 -10.753 1.00 95.12 72 PRO A CA 1
ATOM 574 C C . PRO A 1 72 ? -1.819 6.503 -11.099 1.00 95.12 72 PRO A C 1
ATOM 576 O O . PRO A 1 72 ? -2.846 6.875 -10.531 1.00 95.12 72 PRO A O 1
ATOM 579 N N . GLU A 1 73 ? -1.841 5.547 -12.028 1.00 95.94 73 GLU A N 1
ATOM 580 C CA . GLU A 1 73 ? -3.088 4.961 -12.528 1.00 95.94 73 GLU A CA 1
ATOM 581 C C . GLU A 1 73 ? -3.733 4.027 -11.503 1.00 95.94 73 GLU A C 1
ATOM 583 O O . GLU A 1 73 ? -4.904 4.201 -11.156 1.00 95.94 73 GLU A O 1
ATOM 588 N N . VAL A 1 74 ? -2.958 3.077 -10.968 1.00 97.38 74 VAL A N 1
ATOM 589 C CA . VAL A 1 74 ? -3.445 2.127 -9.960 1.00 97.38 74 VAL A CA 1
ATOM 590 C C . VAL A 1 74 ? -3.782 2.856 -8.665 1.00 97.38 74 VAL A C 1
ATOM 592 O O . VAL A 1 74 ? -4.826 2.583 -8.073 1.00 97.38 74 VAL A O 1
ATOM 595 N N . TRP A 1 75 ? -2.959 3.825 -8.248 1.00 97.88 75 TRP A N 1
ATOM 596 C CA . TRP A 1 75 ? -3.238 4.611 -7.050 1.00 97.88 75 TRP A CA 1
ATOM 597 C C . TRP A 1 75 ? -4.551 5.392 -7.166 1.00 97.88 75 TRP A C 1
ATOM 599 O O . TRP A 1 75 ? -5.403 5.297 -6.281 1.00 97.88 75 TRP A O 1
ATOM 609 N N . ARG A 1 76 ? -4.779 6.089 -8.287 1.00 98.19 76 ARG A N 1
ATOM 610 C CA . ARG A 1 76 ? -6.038 6.808 -8.535 1.00 98.19 76 ARG A CA 1
ATOM 611 C C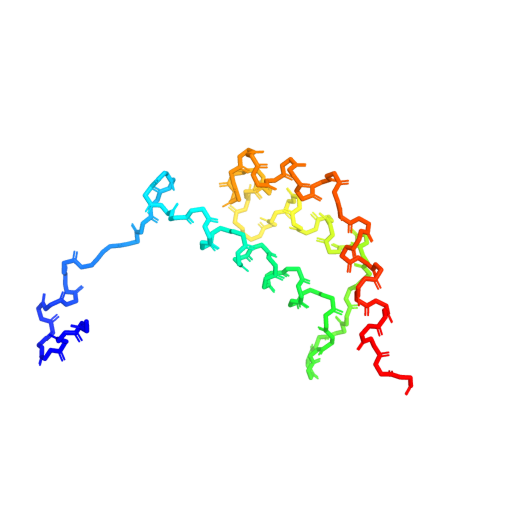 . ARG A 1 76 ? -7.238 5.862 -8.567 1.00 98.19 76 ARG A C 1
ATOM 613 O O . ARG A 1 76 ? -8.275 6.172 -7.978 1.00 98.19 76 ARG A O 1
ATOM 620 N N . ALA A 1 77 ? -7.104 4.716 -9.235 1.00 98.19 77 ALA A N 1
ATOM 621 C CA . ALA A 1 77 ? -8.158 3.710 -9.280 1.00 98.19 77 ALA A CA 1
ATOM 622 C C . ALA A 1 77 ? -8.496 3.223 -7.865 1.00 98.19 77 ALA A C 1
ATOM 624 O O . ALA A 1 77 ? -9.659 3.283 -7.470 1.00 98.19 77 ALA A 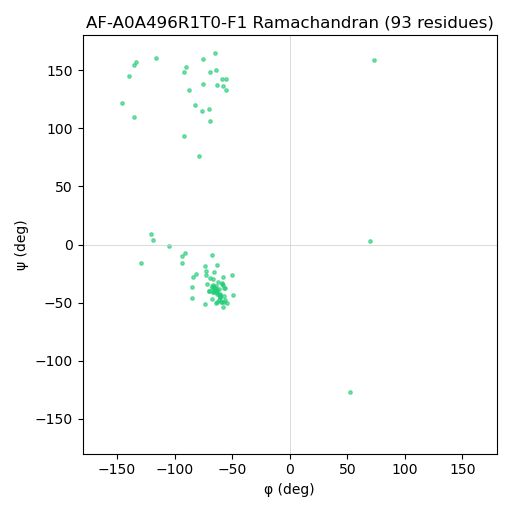O 1
ATOM 625 N N . PHE A 1 78 ? -7.488 2.853 -7.071 1.00 98.19 78 PHE A N 1
ATOM 626 C CA . PHE A 1 78 ? -7.662 2.447 -5.679 1.00 98.19 78 PHE A CA 1
ATOM 627 C C . PHE A 1 78 ? -8.370 3.517 -4.846 1.00 98.19 78 PHE A C 1
ATOM 629 O O . PHE A 1 78 ? -9.347 3.205 -4.174 1.00 98.19 78 PHE A O 1
ATOM 636 N N . GLN A 1 79 ? -7.949 4.783 -4.928 1.00 97.69 79 GLN A N 1
ATOM 637 C CA . GLN A 1 79 ? -8.594 5.875 -4.191 1.00 97.69 79 GLN A CA 1
ATOM 638 C C . GLN A 1 79 ? -10.087 6.009 -4.521 1.00 97.69 79 GLN A C 1
ATOM 640 O O . GLN A 1 79 ? -10.880 6.316 -3.635 1.00 97.69 79 GLN A O 1
ATOM 645 N N . SER A 1 80 ? -10.481 5.752 -5.772 1.00 98.25 80 SER A N 1
ATOM 646 C CA . SER A 1 80 ? -11.886 5.824 -6.197 1.00 98.25 80 SER A CA 1
ATOM 647 C C . SER A 1 80 ? -12.751 4.665 -5.682 1.00 98.25 80 SER A C 1
ATOM 649 O O . SER A 1 80 ? -13.965 4.815 -5.554 1.00 98.25 80 SER A O 1
ATOM 651 N N . ILE A 1 81 ? -12.139 3.524 -5.347 1.00 97.88 81 ILE A N 1
ATOM 652 C CA . ILE A 1 81 ? -12.843 2.304 -4.917 1.00 97.88 81 ILE A CA 1
ATOM 653 C C . ILE A 1 81 ? -12.457 1.835 -3.511 1.00 97.88 81 ILE A C 1
ATOM 655 O O . ILE A 1 81 ? -12.851 0.744 -3.111 1.00 97.88 81 ILE A O 1
ATOM 659 N N . SER A 1 82 ? -11.698 2.624 -2.751 1.00 97.62 82 SER A N 1
ATOM 660 C CA . SER A 1 82 ? -11.143 2.208 -1.456 1.00 97.62 82 SER A CA 1
ATOM 661 C C . SER A 1 82 ? -12.221 1.801 -0.447 1.00 97.62 82 SER A C 1
ATOM 663 O O . SER A 1 82 ? -12.018 0.851 0.305 1.00 97.62 82 SER A O 1
ATOM 665 N N . HIS A 1 83 ? -13.393 2.441 -0.490 1.00 97.44 83 HIS A N 1
ATOM 666 C CA . HIS A 1 83 ? -14.565 2.065 0.307 1.00 97.44 83 HIS A CA 1
ATOM 667 C C . HIS A 1 83 ? -15.005 0.612 0.062 1.00 97.44 83 HIS A C 1
ATOM 669 O O . HIS A 1 83 ? -15.335 -0.095 1.008 1.00 97.44 83 HIS A O 1
ATOM 675 N N . ARG A 1 84 ? -14.911 0.116 -1.179 1.00 97.56 84 ARG A N 1
ATOM 676 C CA . ARG A 1 84 ? -15.265 -1.271 -1.518 1.00 97.56 84 ARG A CA 1
ATOM 677 C C . ARG A 1 84 ? -14.318 -2.284 -0.886 1.00 97.56 84 ARG A C 1
ATOM 679 O O . ARG A 1 84 ? -14.730 -3.397 -0.588 1.00 97.56 84 ARG A O 1
ATOM 686 N N . PHE A 1 85 ? -13.054 -1.916 -0.667 1.00 96.81 85 PHE A N 1
ATOM 687 C CA . PHE A 1 85 ? -12.123 -2.779 0.065 1.00 96.81 85 PHE A CA 1
ATOM 688 C C . PHE A 1 85 ? -12.558 -2.939 1.525 1.00 96.81 85 PHE A C 1
ATOM 690 O O . PHE A 1 85 ? -12.402 -4.015 2.091 1.00 96.81 85 PHE A O 1
ATOM 697 N N . ASP A 1 86 ? -13.104 -1.883 2.134 1.00 96.25 86 ASP A N 1
ATOM 698 C CA . ASP A 1 86 ? -13.622 -1.951 3.499 1.00 96.25 86 ASP A CA 1
ATOM 699 C C . ASP A 1 86 ? -14.903 -2.786 3.595 1.00 96.25 86 ASP A C 1
ATOM 701 O O . ASP A 1 86 ? -15.045 -3.572 4.527 1.00 96.25 86 ASP A O 1
ATOM 705 N N . GLU A 1 87 ? -15.800 -2.657 2.615 1.00 96.25 87 GLU A N 1
ATOM 706 C CA . GLU A 1 87 ? -16.994 -3.502 2.483 1.00 96.25 87 GLU A CA 1
ATOM 707 C C . GLU A 1 87 ? -16.613 -4.983 2.382 1.00 96.25 87 GLU A C 1
ATOM 709 O O . GLU A 1 87 ? -17.033 -5.777 3.217 1.00 96.25 87 GLU A O 1
ATOM 714 N N . ILE A 1 88 ? -15.731 -5.340 1.438 1.00 94.81 88 ILE A N 1
ATOM 715 C CA . ILE A 1 88 ? -15.256 -6.722 1.258 1.00 94.81 88 ILE A CA 1
ATOM 716 C C . ILE A 1 88 ? -14.620 -7.250 2.545 1.00 94.81 88 ILE A C 1
ATOM 718 O O . ILE A 1 88 ? -14.895 -8.369 2.963 1.00 94.81 88 ILE A O 1
ATOM 722 N N . TYR A 1 89 ? -13.784 -6.441 3.195 1.00 92.69 89 TYR A N 1
ATOM 723 C CA . TYR A 1 89 ? -13.150 -6.824 4.449 1.00 92.69 89 TYR A CA 1
ATOM 724 C C . TYR A 1 89 ? -14.174 -7.123 5.557 1.00 92.69 89 TYR A C 1
ATOM 726 O O . TYR A 1 89 ? -14.023 -8.101 6.287 1.00 92.69 89 TYR A O 1
ATOM 734 N N . LYS A 1 90 ? -15.218 -6.295 5.686 1.00 92.06 90 LYS A N 1
ATOM 735 C CA . LYS A 1 90 ? -16.301 -6.497 6.660 1.00 92.06 90 LYS A CA 1
ATOM 736 C C . LYS A 1 90 ? -17.126 -7.742 6.343 1.00 92.06 90 LYS A C 1
ATOM 738 O O . LYS A 1 90 ? -17.440 -8.482 7.266 1.00 92.06 90 LYS A O 1
ATOM 743 N N . ASP A 1 91 ? -17.423 -7.983 5.068 1.00 92.94 91 ASP A N 1
ATOM 744 C CA . ASP A 1 91 ? -18.203 -9.140 4.615 1.00 92.94 91 ASP A CA 1
ATOM 745 C C . ASP A 1 91 ? -17.444 -10.466 4.784 1.00 92.94 91 ASP A C 1
ATOM 747 O O . ASP A 1 91 ? -18.057 -11.516 4.964 1.00 92.94 91 ASP A O 1
ATOM 751 N N . MET A 1 92 ? -16.110 -10.428 4.717 1.00 87.50 92 MET A N 1
ATOM 752 C CA . MET A 1 92 ? -15.245 -11.604 4.845 1.00 87.50 92 MET A CA 1
ATOM 753 C C . MET A 1 92 ? -14.786 -11.891 6.279 1.00 87.50 92 MET A C 1
ATOM 755 O O . MET A 1 92 ? -14.154 -12.923 6.507 1.00 87.50 92 MET A O 1
ATOM 759 N N . ARG A 1 93 ? -15.062 -11.010 7.250 1.00 76.75 93 ARG A N 1
ATOM 760 C CA . ARG A 1 93 ? -14.818 -11.337 8.658 1.00 76.75 93 ARG A CA 1
ATOM 761 C C . ARG A 1 93 ? -15.819 -12.399 9.102 1.00 76.75 93 ARG A C 1
ATOM 763 O O . ARG A 1 93 ? -17.018 -12.136 9.149 1.00 76.75 93 ARG A O 1
ATOM 770 N N . ASP A 1 94 ? -15.307 -13.571 9.466 1.00 61.53 94 ASP A N 1
ATOM 771 C CA . ASP A 1 94 ? -16.088 -14.574 10.188 1.00 61.53 94 ASP A CA 1
ATOM 772 C C . ASP A 1 94 ? -16.659 -13.944 11.475 1.00 61.53 94 ASP A C 1
ATOM 774 O O . ASP A 1 94 ? -15.952 -13.218 12.184 1.00 61.53 94 ASP A O 1
ATOM 778 N N . ALA A 1 95 ? -17.954 -14.176 11.720 1.00 50.47 95 ALA A N 1
ATOM 779 C CA . ALA A 1 95 ? -18.703 -13.659 12.869 1.00 50.47 95 ALA A CA 1
ATOM 780 C C . ALA A 1 95 ? -18.202 -14.199 14.218 1.00 50.47 95 ALA A C 1
ATOM 782 O O . ALA A 1 95 ? -17.817 -15.390 14.281 1.00 50.47 95 ALA A O 1
#

Solvent-accessible surface area (backbone atoms only — not comparable to full-atom values): 5802 Å² total; per-residue (Å²): 131,88,83,80,84,56,75,71,70,56,72,73,64,71,86,70,59,75,88,67,46,55,68,67,60,41,54,51,50,52,51,51,56,51,49,66,36,48,47,64,48,104,88,41,79,48,41,54,68,68,56,39,50,51,46,50,48,45,31,77,93,78,72,40,38,28,44,78,74,43,36,67,68,56,35,54,52,44,68,77,47,48,68,56,56,50,51,52,52,60,74,67,50,82,130

Radius of gyration: 16.56 Å; Cα contacts (8 Å, |Δi|>4): 50; chains: 1; bounding box: 44×33×34 Å

Secondary structure (DSSP, 8-state):
-----SHHHHTT-----GGGS-HHHHHHHHHHHHHHHHS-BTTBPPPPHHHHHHHHHEETTTTEEHHHHH-HHHHHHHHHHHHHHHHHHHHHS--

pLDDT: mean 89.6, std 11.01, range [48.41, 98.25]

Sequence (95 aa):
MIRSRNKEDYAKLRPLKGDEIPVEAIIVGLADKYDALRNARHYKPEFSHEKALEILKQDDPSGKTGEEIFGPEVWRAFQSISHRFDEIYKDMRDA